Protein AF-A0A968QP87-F1 (afdb_monomer_lite)

pLDDT: mean 80.82, std 15.26, range [32.0, 95.81]

Sequence (183 aa):
MSEYPILHQIPMGIRWLRGIRAMPDRRYKYHGNVSDIGNDGKYAPLLLARSKISSDDSLFDSTKDWFRKQLSTDIDINTGEDSFSRESSYRVMIKHSSQLSYSNIVDTGDGISQVLPIVVAMKSLLFESNPILYIIEQPELHLHPQAHAAVAELMIDVAEKNPIVICWSKHIPKPLYCEFAGL

Radius of gyration: 16.96 Å; chains: 1; bounding box: 47×38×54 Å

Secondary structure (DSSP, 8-state):
--S-GGGGGS-SEEEEE-SSPPPPPSSEE--S--SS--TTSTTHHHHHHHHHHSS--HHHHHHHHHHHHHHSEEEEEEEEE-TT-SSEEEEEEEEETT-SS-EEGGGS-HHHHHHHHHHHHHHHHTT-SS-EEEEEE-TTTT--HHHHHHHHHHHHHHHTTSS-EEEE-SSS-GGGS---S--

Foldseek 3Di:
DDPDPVVQQDAPEEAAAAQAADQDDQKAFLDDDDPACPRRSVCLVNVLVVCVVDPRNQLVVQLQVLCCVQVVKGWDKAWDDDPPDNTIMIFIWMDHNPHPDTDTPNVVDDAVVLQSSLSSRLSSLVVDPGAYAYEYEASVPPYDPSVLVSSVVSNVVSCQVRVHYAYDHDPRDPVRHDPRPDD

Structure (mmCIF, N/CA/C/O backbone):
data_AF-A0A968QP87-F1
#
_entry.id   AF-A0A968QP87-F1
#
loop_
_atom_site.group_PDB
_atom_site.id
_atom_site.type_symbol
_atom_site.label_atom_id
_atom_site.label_alt_id
_atom_site.label_comp_id
_atom_site.label_asym_id
_atom_site.label_entity_id
_atom_site.label_seq_id
_atom_site.pdbx_PDB_ins_code
_atom_site.Cartn_x
_atom_site.Cartn_y
_atom_site.Cartn_z
_atom_site.occupancy
_atom_site.B_iso_or_equiv
_atom_site.auth_seq_id
_atom_site.auth_comp_id
_atom_site.auth_asym_id
_atom_site.auth_atom_id
_atom_site.pdbx_PDB_model_num
ATOM 1 N N . MET A 1 1 ? -22.616 13.647 24.818 1.00 48.00 1 MET A N 1
ATOM 2 C CA . MET A 1 1 ? -22.020 12.294 24.781 1.00 48.00 1 MET A CA 1
ATOM 3 C C . MET A 1 1 ? -23.124 11.338 24.363 1.00 48.00 1 MET A C 1
ATOM 5 O O . MET A 1 1 ? -24.168 11.375 24.992 1.00 48.00 1 MET A O 1
ATOM 9 N N . SER A 1 2 ? -22.949 10.612 23.254 1.00 50.19 2 SER A N 1
ATOM 10 C CA . SER A 1 2 ? -23.949 9.668 22.719 1.00 50.19 2 SER A CA 1
ATOM 11 C C . SER A 1 2 ? -24.259 8.574 23.746 1.00 50.19 2 SER A C 1
ATOM 13 O O . SER A 1 2 ? -23.320 8.019 24.310 1.00 50.19 2 SER A O 1
ATOM 15 N N . GLU A 1 3 ? -25.538 8.248 23.960 1.00 66.06 3 GL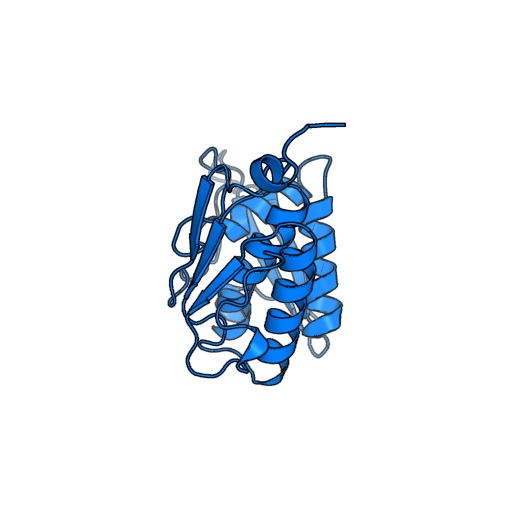U A N 1
ATOM 16 C CA . GLU A 1 3 ? -25.992 7.188 24.884 1.00 66.06 3 GLU A CA 1
ATOM 17 C C . GLU A 1 3 ? -25.501 5.782 24.497 1.00 66.06 3 GLU A C 1
ATOM 19 O O . GLU A 1 3 ? -25.515 4.878 25.328 1.00 66.06 3 GLU A O 1
ATOM 24 N N . TYR A 1 4 ? -25.008 5.593 23.267 1.00 68.25 4 TYR A N 1
ATOM 25 C CA . TYR A 1 4 ? -24.569 4.290 22.765 1.00 68.25 4 TYR A CA 1
ATOM 26 C C . TYR A 1 4 ? -23.222 4.406 22.031 1.00 68.25 4 TYR A C 1
ATOM 28 O O . TYR A 1 4 ? -23.194 4.742 20.844 1.00 68.25 4 TYR A O 1
ATOM 36 N N . PRO A 1 5 ? -22.090 4.140 22.711 1.00 66.06 5 PRO A N 1
ATOM 37 C CA . PRO A 1 5 ? -20.753 4.158 22.109 1.00 66.06 5 PRO A CA 1
ATOM 38 C C . PRO A 1 5 ? -20.589 3.116 20.995 1.00 66.06 5 PRO A C 1
ATOM 40 O O . PRO A 1 5 ? -19.931 3.379 19.995 1.00 66.06 5 PRO A O 1
ATOM 43 N N . ILE A 1 6 ? -21.252 1.965 21.140 1.00 67.38 6 ILE A N 1
ATOM 44 C CA . ILE A 1 6 ? -21.150 0.825 20.221 1.00 67.38 6 ILE A CA 1
ATOM 45 C C . ILE A 1 6 ? -21.696 1.119 18.818 1.00 67.38 6 ILE A C 1
ATOM 47 O O . ILE A 1 6 ? -21.232 0.546 17.839 1.00 67.38 6 ILE A O 1
ATOM 51 N N . LEU A 1 7 ? -22.645 2.055 18.689 1.00 65.44 7 LEU A N 1
ATOM 52 C CA . LEU A 1 7 ? -23.184 2.442 17.382 1.00 65.44 7 LEU A CA 1
ATOM 53 C C . LEU A 1 7 ? -22.127 3.132 16.507 1.00 65.44 7 LEU A C 1
ATOM 55 O O . LEU A 1 7 ? -22.195 3.021 15.289 1.00 65.44 7 LEU A O 1
ATOM 59 N N . HIS A 1 8 ? -21.123 3.775 17.116 1.00 66.00 8 HIS A N 1
ATOM 60 C CA . HIS A 1 8 ? -19.988 4.378 16.402 1.00 66.00 8 HIS A CA 1
ATOM 61 C C . HIS A 1 8 ? -18.958 3.348 15.927 1.00 66.00 8 HIS A C 1
ATOM 63 O O . HIS A 1 8 ? -18.040 3.705 15.200 1.00 66.00 8 HIS A O 1
ATOM 69 N N . GLN A 1 9 ? -19.095 2.084 16.334 1.00 66.81 9 GLN A N 1
ATOM 70 C CA . GLN A 1 9 ? -18.218 0.986 15.923 1.00 66.81 9 GLN A CA 1
ATOM 71 C C . GLN A 1 9 ? -18.847 0.121 14.824 1.00 66.81 9 GLN A C 1
ATOM 73 O O . GLN A 1 9 ? -18.170 -0.743 14.271 1.00 66.81 9 GLN A O 1
ATOM 78 N N . ILE A 1 10 ? -20.123 0.339 14.481 1.00 74.75 10 ILE A N 1
ATOM 79 C CA . ILE A 1 10 ? -20.785 -0.405 13.407 1.00 74.75 10 ILE A CA 1
ATOM 80 C C . ILE A 1 10 ? -20.154 0.005 12.068 1.00 74.75 10 ILE A C 1
ATOM 82 O O . ILE A 1 10 ? -20.135 1.194 11.739 1.00 74.75 10 ILE A O 1
ATOM 86 N N . PRO A 1 11 ? -19.655 -0.954 11.269 1.00 77.62 11 PRO A N 1
ATOM 87 C CA . PRO A 1 11 ? -19.074 -0.639 9.979 1.00 77.62 11 PRO A CA 1
ATOM 88 C C . PRO A 1 11 ? -20.157 -0.143 9.022 1.00 77.62 11 PRO A C 1
ATOM 90 O O . PRO A 1 11 ? -21.176 -0.800 8.815 1.00 77.62 11 PRO A O 1
ATOM 93 N N . MET A 1 12 ? -19.902 1.004 8.395 1.00 82.62 12 MET A N 1
ATOM 94 C CA . MET A 1 12 ? -20.798 1.623 7.410 1.00 82.62 12 MET A CA 1
ATOM 95 C C . MET A 1 12 ? -20.605 1.059 5.995 1.00 82.62 12 MET A C 1
ATOM 97 O O . MET A 1 12 ? -21.329 1.421 5.069 1.00 82.62 12 MET A O 1
ATOM 101 N N . GLY A 1 13 ? -19.631 0.167 5.817 1.00 84.94 13 GLY A N 1
ATOM 102 C CA . GLY A 1 13 ? -19.349 -0.505 4.558 1.00 84.94 13 GLY A CA 1
ATOM 103 C C . GLY A 1 13 ? -18.465 -1.731 4.748 1.00 84.94 13 GLY A C 1
ATOM 104 O O . GLY A 1 13 ? -17.802 -1.887 5.776 1.00 84.94 13 GLY A O 1
ATOM 105 N N . ILE A 1 14 ? -18.461 -2.595 3.734 1.00 86.19 14 ILE A N 1
ATOM 106 C CA . ILE A 1 14 ? -17.627 -3.797 3.676 1.00 86.19 14 ILE A CA 1
ATOM 107 C C . ILE A 1 14 ? -16.732 -3.699 2.443 1.00 86.19 14 ILE A C 1
ATOM 109 O O . ILE A 1 14 ? -17.219 -3.472 1.336 1.00 86.19 14 ILE A O 1
ATOM 113 N N . ARG A 1 15 ? -15.429 -3.896 2.636 1.00 89.62 15 ARG A N 1
ATOM 114 C CA . ARG A 1 15 ? -14.432 -4.024 1.569 1.00 89.62 15 ARG A CA 1
ATOM 115 C C . ARG A 1 15 ? -13.762 -5.388 1.660 1.00 89.62 15 ARG A C 1
ATOM 117 O O . ARG A 1 15 ? -13.636 -5.961 2.739 1.00 89.62 15 ARG A O 1
ATOM 124 N N . TRP A 1 16 ? -13.344 -5.912 0.515 1.00 89.44 16 TRP A N 1
ATOM 125 C CA . TRP A 1 16 ? -12.750 -7.241 0.403 1.00 89.44 16 TRP A CA 1
ATOM 126 C C . TRP A 1 16 ? -11.472 -7.164 -0.414 1.00 89.44 16 TRP A C 1
ATOM 128 O O . TRP A 1 16 ? -11.460 -6.500 -1.442 1.00 89.44 16 TRP A O 1
ATOM 138 N N . LEU A 1 17 ? -10.434 -7.886 -0.007 1.00 91.44 17 LEU A N 1
ATOM 139 C CA . LEU A 1 17 ? -9.216 -8.080 -0.778 1.00 91.44 17 LEU A CA 1
ATOM 140 C C . LEU A 1 17 ? -8.879 -9.575 -0.842 1.00 91.44 17 LEU A C 1
ATOM 142 O O . LEU A 1 17 ? -8.557 -10.198 0.168 1.00 91.44 17 LEU A O 1
ATOM 146 N N . ARG A 1 18 ? -8.991 -10.147 -2.043 1.00 90.31 18 ARG A N 1
ATOM 147 C CA . ARG A 1 18 ? -8.840 -11.583 -2.335 1.00 90.31 18 ARG A CA 1
ATOM 148 C C . ARG A 1 18 ? -7.388 -12.038 -2.277 1.00 90.31 18 ARG A C 1
ATOM 150 O O . ARG A 1 18 ? -6.510 -11.233 -2.545 1.00 90.31 18 ARG A O 1
ATOM 157 N N . GLY A 1 19 ? -7.156 -13.335 -2.045 1.00 85.31 19 GLY A N 1
ATOM 158 C CA . GLY A 1 19 ? -5.829 -13.935 -1.833 1.00 85.31 19 GLY A CA 1
ATOM 159 C C . GLY A 1 19 ? -4.829 -13.734 -2.975 1.00 85.31 19 GLY A C 1
ATOM 160 O O . GLY A 1 19 ? -3.656 -13.474 -2.731 1.00 85.31 19 GLY A O 1
ATOM 161 N N . ILE A 1 20 ? -5.284 -13.772 -4.225 1.00 84.50 20 ILE A N 1
ATOM 162 C CA . ILE A 1 20 ? -4.440 -13.469 -5.387 1.00 84.50 20 ILE A CA 1
ATOM 163 C C . ILE A 1 20 ? -4.719 -12.029 -5.811 1.00 84.50 20 ILE A C 1
ATOM 165 O O . ILE A 1 20 ? -5.860 -11.703 -6.150 1.00 84.50 20 ILE A O 1
ATOM 169 N N . ARG A 1 21 ? -3.688 -11.174 -5.781 1.00 90.50 21 ARG A N 1
ATOM 170 C CA . ARG A 1 21 ? -3.805 -9.770 -6.193 1.00 90.50 21 ARG A CA 1
ATOM 171 C C . ARG A 1 21 ? -3.639 -9.623 -7.702 1.00 90.50 21 ARG A C 1
ATOM 173 O O . ARG A 1 21 ? -2.965 -10.433 -8.344 1.00 90.50 21 ARG A O 1
ATOM 180 N N . ALA A 1 22 ? -4.249 -8.579 -8.254 1.00 91.81 22 ALA A N 1
ATOM 181 C CA . ALA A 1 22 ? -4.124 -8.225 -9.661 1.00 91.81 22 ALA A CA 1
ATOM 182 C C . ALA A 1 22 ? -2.648 -8.066 -10.053 1.00 91.81 22 ALA A C 1
ATOM 184 O O . ALA A 1 22 ? -1.859 -7.465 -9.321 1.00 91.81 22 ALA A O 1
ATOM 185 N N . MET A 1 23 ? -2.282 -8.609 -11.215 1.00 90.25 23 MET A N 1
ATOM 186 C CA . MET A 1 23 ? -0.931 -8.445 -11.741 1.00 90.25 23 MET A CA 1
ATOM 187 C C . MET A 1 23 ? -0.672 -6.970 -12.062 1.00 90.25 23 MET A C 1
ATOM 189 O O . MET A 1 23 ? -1.562 -6.295 -12.585 1.00 90.25 23 MET A O 1
ATOM 193 N N . PRO A 1 24 ? 0.532 -6.460 -11.768 1.00 91.88 24 PRO A N 1
ATOM 194 C CA . PRO A 1 24 ? 0.863 -5.087 -12.085 1.00 91.88 24 PRO A CA 1
ATOM 195 C C . PRO A 1 24 ? 1.026 -4.881 -13.594 1.00 91.88 24 PRO A C 1
ATOM 197 O O . PRO A 1 24 ? 1.678 -5.667 -14.281 1.00 91.88 24 PRO A O 1
ATOM 200 N N . ASP A 1 25 ? 0.533 -3.751 -14.088 1.00 92.12 25 ASP A N 1
ATOM 201 C CA . ASP A 1 25 ? 0.793 -3.296 -15.449 1.00 92.12 25 ASP A CA 1
ATOM 202 C C . ASP A 1 25 ? 2.094 -2.487 -15.531 1.00 92.12 25 ASP A C 1
ATOM 204 O O . ASP A 1 25 ? 2.446 -1.717 -14.633 1.00 92.12 25 ASP A O 1
ATOM 208 N N . ARG A 1 26 ? 2.791 -2.575 -16.675 1.00 92.25 26 ARG A N 1
ATOM 209 C CA . ARG A 1 26 ? 3.947 -1.702 -16.974 1.00 92.25 26 ARG A CA 1
ATOM 210 C C . ARG A 1 26 ? 3.568 -0.221 -16.989 1.00 92.25 26 ARG A C 1
ATOM 212 O O . ARG A 1 26 ? 4.409 0.634 -16.706 1.00 92.25 26 ARG A O 1
ATOM 219 N N . ARG A 1 27 ? 2.342 0.101 -17.396 1.00 92.50 27 ARG A N 1
ATOM 220 C CA . ARG A 1 27 ? 1.839 1.467 -17.523 1.00 92.50 27 ARG A CA 1
ATOM 221 C C . ARG A 1 27 ? 0.345 1.467 -17.241 1.00 92.50 27 ARG A C 1
ATOM 223 O O . ARG A 1 27 ? -0.400 0.727 -17.871 1.00 92.50 27 ARG A O 1
ATOM 230 N N . TYR A 1 28 ? -0.066 2.355 -16.354 1.00 91.75 28 TYR A N 1
ATOM 231 C CA . TYR A 1 28 ? -1.448 2.555 -15.957 1.00 91.75 28 TYR A CA 1
ATOM 232 C C . TYR A 1 28 ? -1.992 3.843 -16.569 1.00 91.75 28 TYR A C 1
ATOM 234 O O . TYR A 1 28 ? -1.238 4.754 -16.928 1.00 91.75 28 TYR A O 1
ATOM 242 N N . LYS A 1 29 ? -3.317 3.935 -16.654 1.00 90.38 29 LYS A N 1
ATOM 243 C CA . LYS A 1 29 ? -4.033 5.127 -17.115 1.00 90.38 29 LYS A CA 1
ATOM 244 C C . LYS A 1 29 ? -4.758 5.788 -15.950 1.00 90.38 29 LYS A C 1
ATOM 246 O O . LYS A 1 29 ? -5.286 5.094 -15.079 1.00 90.38 29 LYS A O 1
ATOM 251 N N . TYR A 1 30 ? -4.839 7.116 -15.954 1.00 86.62 30 TYR A N 1
ATOM 252 C CA . TYR A 1 30 ? -5.708 7.849 -15.031 1.00 86.62 30 TYR A CA 1
ATOM 253 C C . TYR A 1 30 ? -7.165 7.752 -15.495 1.00 86.62 30 TYR A C 1
ATOM 255 O O . TYR A 1 30 ? -7.704 8.685 -16.084 1.00 86.62 30 TYR A O 1
ATOM 263 N N . HIS A 1 31 ? -7.809 6.606 -15.269 1.00 81.56 31 HIS A N 1
ATOM 264 C CA . HIS A 1 31 ? -9.190 6.380 -15.694 1.00 81.56 31 HIS A CA 1
ATOM 265 C C . HIS A 1 31 ? -10.080 5.838 -14.571 1.00 81.56 31 HIS A C 1
ATOM 267 O O . HIS A 1 31 ? -9.640 5.035 -13.753 1.00 81.56 31 HIS A O 1
ATOM 273 N N . GLY A 1 32 ? -11.353 6.250 -14.588 1.00 76.94 32 GLY A N 1
ATOM 274 C CA . GLY A 1 32 ? -12.390 5.826 -13.645 1.00 76.94 32 GLY A CA 1
ATOM 275 C C . GLY A 1 32 ? -12.359 6.604 -12.332 1.00 76.94 32 GLY A C 1
ATOM 276 O O . GLY A 1 32 ? -11.295 6.981 -11.857 1.00 76.94 32 GLY A O 1
ATOM 277 N N . ASN A 1 33 ? -13.520 6.874 -11.731 1.00 81.81 33 ASN A N 1
ATOM 278 C CA . ASN A 1 33 ? -13.575 7.403 -10.370 1.00 81.81 33 ASN A CA 1
ATOM 279 C C . ASN A 1 33 ? -13.697 6.237 -9.387 1.00 81.81 33 ASN A C 1
ATOM 281 O O . ASN A 1 33 ? -14.753 5.617 -9.305 1.00 81.81 33 ASN A O 1
ATOM 285 N N . VAL A 1 34 ? -12.601 5.915 -8.703 1.00 87.31 34 VAL A N 1
ATOM 286 C CA . VAL A 1 34 ? -12.532 4.811 -7.740 1.00 87.31 34 VAL A CA 1
ATOM 287 C C . VAL A 1 34 ? -12.341 5.365 -6.335 1.00 87.31 34 VAL A C 1
ATOM 289 O O . VAL A 1 34 ? -11.561 6.299 -6.139 1.00 87.31 34 VAL A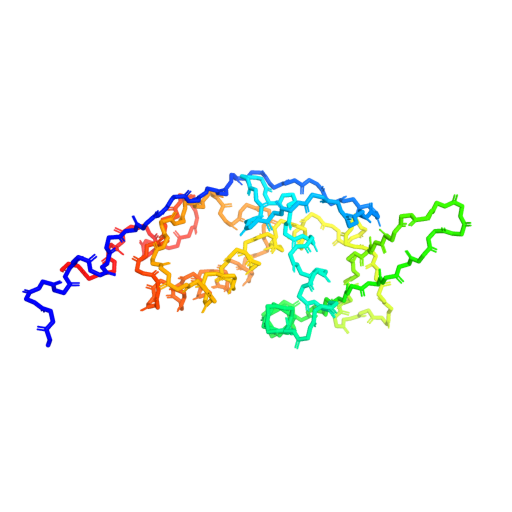 O 1
ATOM 292 N N . SER A 1 35 ? -13.064 4.789 -5.379 1.00 85.56 35 SER A N 1
ATOM 293 C CA . SER A 1 35 ? -12.999 5.123 -3.950 1.00 85.56 35 SER A CA 1
ATOM 294 C C . SER A 1 35 ? -12.284 4.056 -3.118 1.00 85.56 35 SER A C 1
ATOM 296 O O . SER A 1 35 ? -12.028 4.274 -1.941 1.00 85.56 35 SER A O 1
ATOM 298 N N . ASP A 1 36 ? -11.985 2.896 -3.702 1.00 89.25 36 ASP A N 1
ATOM 299 C CA . ASP A 1 36 ? -11.255 1.808 -3.057 1.00 89.25 36 ASP A CA 1
ATOM 300 C C . ASP A 1 36 ? -10.302 1.117 -4.044 1.00 89.25 36 ASP A C 1
ATOM 302 O O . ASP A 1 36 ? -10.205 1.481 -5.220 1.00 89.25 36 ASP A O 1
ATOM 306 N N . ILE A 1 37 ? -9.551 0.138 -3.541 1.00 91.94 37 ILE A N 1
ATOM 307 C CA . ILE A 1 37 ? -8.541 -0.584 -4.319 1.00 91.94 37 ILE A CA 1
ATOM 308 C C . ILE A 1 37 ? -9.124 -1.672 -5.241 1.00 91.94 37 ILE A C 1
ATOM 310 O O . ILE A 1 37 ? -8.378 -2.267 -6.018 1.00 91.94 37 ILE A O 1
ATOM 314 N N . GLY A 1 38 ? -10.433 -1.932 -5.200 1.00 92.56 38 GLY A N 1
ATOM 315 C CA . GLY A 1 38 ? -11.062 -3.089 -5.832 1.00 92.56 38 GLY A CA 1
ATOM 316 C C . GLY A 1 38 ? -10.806 -4.401 -5.080 1.00 92.56 38 GLY A C 1
ATOM 317 O O . GLY A 1 38 ? -9.936 -4.497 -4.218 1.00 92.56 38 GLY A O 1
ATOM 318 N N . ASN A 1 39 ? -11.560 -5.445 -5.432 1.00 92.31 39 ASN A N 1
ATOM 319 C CA . ASN A 1 39 ? -11.529 -6.728 -4.719 1.00 92.31 39 ASN A CA 1
ATOM 320 C C . ASN A 1 39 ? -10.235 -7.544 -4.895 1.00 92.31 39 ASN A C 1
ATOM 322 O O . ASN A 1 39 ? -9.952 -8.445 -4.111 1.00 92.31 39 ASN A O 1
ATOM 326 N N . ASP A 1 40 ? -9.462 -7.249 -5.929 1.00 92.12 40 ASP A N 1
ATOM 327 C CA . ASP A 1 40 ? -8.171 -7.848 -6.263 1.00 92.12 40 ASP A CA 1
ATOM 328 C C . ASP A 1 40 ? -7.009 -6.855 -6.089 1.00 92.12 40 ASP A C 1
ATOM 330 O O . ASP A 1 40 ? -5.854 -7.205 -6.325 1.00 92.12 40 ASP A O 1
ATOM 334 N N . GLY A 1 41 ? -7.290 -5.615 -5.676 1.00 92.94 41 GLY A N 1
ATOM 335 C CA . GLY A 1 41 ? -6.279 -4.577 -5.517 1.00 92.94 41 GLY A CA 1
ATOM 336 C C . GLY A 1 41 ? -5.859 -3.852 -6.794 1.00 92.94 41 GLY A C 1
ATOM 337 O O . GLY A 1 41 ? -4.940 -3.033 -6.732 1.00 92.94 41 GLY A O 1
ATOM 338 N N . LYS A 1 42 ? -6.523 -4.089 -7.936 1.00 93.94 42 LYS A N 1
ATOM 339 C CA . LYS A 1 42 ? -6.171 -3.471 -9.230 1.00 93.94 42 LYS A CA 1
ATOM 340 C C . LYS A 1 42 ? -6.117 -1.941 -9.220 1.00 93.94 42 LYS A C 1
ATOM 342 O O . LYS A 1 42 ? -5.414 -1.348 -10.033 1.00 93.94 42 LYS A O 1
ATOM 347 N N . TYR A 1 43 ? -6.861 -1.287 -8.326 1.00 95.06 43 TYR A N 1
ATOM 348 C CA . TYR A 1 43 ? -6.932 0.173 -8.253 1.00 95.06 43 TYR A CA 1
ATOM 349 C C . TYR A 1 43 ? -5.984 0.784 -7.216 1.00 95.06 43 TYR A C 1
ATOM 351 O O . TYR A 1 43 ? -5.892 2.008 -7.134 1.00 95.06 43 TYR A O 1
ATOM 359 N N . ALA A 1 44 ? -5.226 -0.024 -6.468 1.00 95.31 44 ALA A N 1
ATOM 360 C CA . ALA A 1 44 ? -4.232 0.490 -5.525 1.00 95.31 44 ALA A CA 1
ATOM 361 C C . ALA A 1 44 ? -3.190 1.425 -6.178 1.00 95.31 44 ALA A C 1
ATOM 363 O O . ALA A 1 44 ? -2.962 2.511 -5.636 1.00 95.31 44 ALA A O 1
ATOM 364 N N . PRO A 1 45 ? -2.624 1.106 -7.363 1.00 94.69 45 PRO A N 1
ATOM 365 C CA . PRO A 1 45 ? -1.753 2.034 -8.083 1.00 94.69 45 PRO A CA 1
ATOM 366 C C . PRO A 1 45 ? -2.427 3.372 -8.411 1.00 94.69 45 PRO A C 1
ATOM 368 O O . PRO A 1 45 ? -1.786 4.417 -8.320 1.00 94.69 45 PRO A O 1
ATOM 371 N N . LEU A 1 46 ? -3.720 3.351 -8.753 1.00 93.81 46 LEU A N 1
ATOM 372 C CA . LEU A 1 46 ? -4.475 4.550 -9.122 1.00 93.81 46 LEU A CA 1
ATOM 373 C C . LEU A 1 46 ? -4.712 5.461 -7.923 1.00 93.81 46 LEU A C 1
ATOM 375 O O . LEU A 1 46 ? -4.552 6.672 -8.053 1.00 93.81 46 LEU A O 1
ATOM 379 N N . LEU A 1 47 ? -5.058 4.897 -6.763 1.00 93.75 47 LEU A N 1
ATOM 380 C CA . LEU A 1 47 ? -5.217 5.676 -5.534 1.00 93.75 47 LEU A CA 1
ATOM 381 C C . LEU A 1 47 ? -3.902 6.339 -5.110 1.00 93.75 47 LEU A C 1
ATOM 383 O O . LEU A 1 47 ? -3.898 7.526 -4.790 1.00 93.75 47 LEU A O 1
ATOM 387 N N . LEU A 1 48 ? -2.779 5.617 -5.187 1.00 93.44 48 LEU A N 1
ATOM 388 C CA . LEU A 1 48 ? -1.463 6.193 -4.893 1.00 93.44 48 LEU A CA 1
ATOM 389 C C . LEU A 1 48 ? -1.076 7.300 -5.866 1.00 93.44 48 LEU A C 1
ATOM 391 O O . LEU A 1 48 ? -0.624 8.365 -5.449 1.00 93.44 48 LEU A O 1
ATOM 395 N N . ALA A 1 49 ? -1.261 7.057 -7.162 1.00 92.31 49 ALA A N 1
ATOM 396 C CA . ALA A 1 49 ? -0.945 8.032 -8.192 1.00 92.31 49 ALA A CA 1
ATOM 397 C C . ALA A 1 49 ? -1.802 9.299 -8.059 1.00 92.31 49 ALA A C 1
ATOM 399 O O . ALA A 1 49 ? -1.306 10.404 -8.261 1.00 92.31 49 ALA A O 1
ATOM 400 N N . ARG A 1 50 ? -3.074 9.148 -7.673 1.00 90.88 50 ARG A N 1
ATOM 401 C CA . ARG A 1 50 ? -3.966 10.273 -7.374 1.00 90.88 50 ARG A CA 1
ATOM 402 C C . ARG A 1 50 ? -3.523 11.059 -6.159 1.00 90.88 50 ARG A C 1
ATOM 404 O O . ARG A 1 50 ? -3.487 12.276 -6.269 1.00 90.88 50 ARG A O 1
ATOM 411 N N . SER A 1 51 ? -3.177 10.385 -5.061 1.00 91.56 51 SER A N 1
ATOM 412 C CA . SER A 1 51 ? -2.675 11.061 -3.860 1.00 91.56 51 SER A CA 1
ATOM 413 C C . SER A 1 51 ? -1.473 11.934 -4.212 1.00 91.56 51 SER A C 1
ATOM 415 O O . SER A 1 51 ? -1.548 13.127 -3.973 1.00 91.56 51 SER A O 1
ATOM 417 N N . LYS A 1 52 ? -0.489 11.393 -4.949 1.00 89.81 52 LYS A N 1
ATOM 418 C CA . LYS A 1 52 ? 0.710 12.134 -5.387 1.00 89.81 52 LYS A CA 1
ATOM 419 C C . LYS A 1 52 ? 0.430 13.350 -6.295 1.00 89.81 52 LYS A C 1
ATOM 421 O O . LYS A 1 52 ? 1.232 14.273 -6.389 1.00 89.81 52 LYS A O 1
ATOM 426 N N . ILE A 1 53 ? -0.629 13.293 -7.106 1.00 85.94 53 ILE A N 1
ATOM 427 C CA . ILE A 1 53 ? -0.993 14.398 -8.016 1.00 85.94 53 ILE A CA 1
ATOM 428 C C . ILE A 1 53 ? -1.854 15.436 -7.303 1.00 85.94 53 ILE A C 1
ATOM 430 O O . ILE A 1 53 ? -1.813 16.622 -7.637 1.00 85.94 53 ILE A O 1
ATOM 434 N N . SER A 1 54 ? -2.697 14.983 -6.382 1.00 83.44 54 SER A N 1
ATOM 435 C CA . SER A 1 54 ? -3.518 15.861 -5.567 1.00 83.44 54 SER A CA 1
ATOM 436 C C . SER A 1 54 ? -2.645 16.652 -4.595 1.00 83.44 54 SER A C 1
ATOM 438 O O . SER A 1 54 ? -1.518 16.278 -4.317 1.00 83.44 54 SER A O 1
ATOM 440 N N . SER A 1 55 ? -3.165 17.741 -4.032 1.00 76.44 55 SER A N 1
ATOM 441 C CA . SER A 1 55 ? -2.451 18.468 -2.971 1.00 76.44 55 SER A CA 1
ATOM 442 C C . SER A 1 55 ? -2.347 17.683 -1.653 1.00 76.44 55 SER A C 1
ATOM 444 O O . SER A 1 55 ? -1.720 18.172 -0.717 1.00 76.44 55 SER A O 1
ATOM 446 N N . ASP A 1 56 ? -2.985 16.512 -1.564 1.00 84.19 56 ASP A N 1
ATOM 447 C CA . ASP A 1 56 ? -2.963 15.625 -0.404 1.00 84.19 56 ASP A CA 1
ATOM 448 C C . ASP A 1 56 ? -2.118 14.370 -0.689 1.00 84.19 56 ASP A C 1
ATOM 450 O O . ASP A 1 56 ? -2.605 13.303 -1.084 1.00 84.19 56 ASP A O 1
ATOM 454 N N . ASP A 1 57 ? -0.819 14.515 -0.446 1.00 88.38 57 ASP A N 1
ATOM 455 C CA . ASP A 1 57 ? 0.174 13.451 -0.596 1.00 88.38 57 ASP A CA 1
ATOM 456 C C . ASP A 1 57 ? 0.159 12.447 0.574 1.00 88.38 57 ASP A C 1
ATOM 458 O O . ASP A 1 57 ? 0.963 11.517 0.602 1.00 88.38 57 ASP A O 1
ATOM 462 N N . SER A 1 58 ? -0.753 12.579 1.546 1.00 92.31 58 SER A N 1
ATOM 463 C CA . SER A 1 58 ? -0.711 11.813 2.802 1.00 92.31 58 SER A CA 1
ATOM 464 C C . SER A 1 58 ? -0.751 10.291 2.614 1.00 92.31 58 SER A C 1
ATOM 466 O O . SER A 1 58 ? -0.009 9.557 3.281 1.00 92.31 58 SER A O 1
ATOM 468 N N . LEU A 1 59 ? -1.573 9.784 1.690 1.00 93.94 59 LEU A N 1
ATOM 469 C CA . LEU A 1 59 ? -1.630 8.354 1.378 1.00 93.94 59 LEU A CA 1
ATOM 470 C C . LEU A 1 59 ? -0.348 7.891 0.676 1.00 93.94 59 LEU A C 1
ATOM 472 O O . LEU A 1 59 ? 0.186 6.830 1.015 1.00 93.94 59 LEU A O 1
ATOM 476 N N . PHE A 1 60 ? 0.150 8.673 -0.285 1.00 95.25 60 PHE A N 1
ATOM 477 C CA . PHE A 1 60 ? 1.388 8.364 -0.995 1.00 95.25 60 PHE A CA 1
ATOM 478 C C . PHE A 1 60 ? 2.589 8.346 -0.041 1.00 95.25 60 PHE A C 1
ATOM 480 O O . PHE A 1 60 ? 3.301 7.342 0.013 1.00 95.25 60 PHE A O 1
ATOM 487 N N . ASP A 1 61 ? 2.763 9.389 0.766 1.00 95.06 61 ASP A N 1
ATOM 488 C CA . ASP A 1 61 ? 3.871 9.527 1.710 1.00 95.06 61 ASP A CA 1
ATOM 489 C C . ASP A 1 61 ? 3.820 8.464 2.807 1.00 95.06 61 ASP A C 1
ATOM 491 O O . ASP A 1 61 ? 4.819 7.791 3.063 1.00 95.06 61 ASP A O 1
ATOM 495 N N . SER A 1 62 ? 2.650 8.219 3.407 1.00 94.81 62 SER A N 1
ATOM 496 C CA . SER A 1 62 ? 2.514 7.187 4.444 1.00 94.81 62 SER A CA 1
ATOM 497 C C . SER A 1 62 ? 2.762 5.771 3.914 1.00 94.81 62 SER A C 1
ATOM 499 O O . SER A 1 62 ? 3.298 4.923 4.638 1.00 94.81 62 SER A O 1
ATOM 501 N N . THR A 1 63 ? 2.408 5.507 2.653 1.00 95.81 63 THR A N 1
ATOM 502 C CA . THR A 1 63 ? 2.707 4.239 1.976 1.00 95.81 63 THR A CA 1
ATOM 503 C C . THR A 1 63 ? 4.199 4.132 1.679 1.00 95.81 63 THR A C 1
ATOM 505 O O . THR A 1 63 ? 4.830 3.135 2.033 1.00 95.81 63 THR A O 1
ATOM 508 N N . LYS A 1 64 ? 4.789 5.171 1.082 1.00 95.44 64 LYS A N 1
ATOM 509 C CA . LYS A 1 64 ? 6.215 5.243 0.747 1.00 95.44 64 LYS A CA 1
ATOM 510 C C . LYS A 1 64 ? 7.099 5.059 1.978 1.00 95.44 64 LYS A C 1
ATOM 512 O O . LYS A 1 64 ? 8.042 4.269 1.951 1.00 95.44 64 LYS A O 1
ATOM 517 N N . ASP A 1 65 ? 6.757 5.721 3.077 1.00 95.62 65 ASP A N 1
ATOM 518 C CA . ASP A 1 65 ? 7.456 5.596 4.352 1.00 95.62 65 ASP A CA 1
ATOM 519 C C . ASP A 1 65 ? 7.389 4.183 4.923 1.00 95.62 65 ASP A C 1
ATOM 521 O O . ASP A 1 65 ? 8.388 3.683 5.442 1.00 95.62 65 ASP A O 1
ATOM 525 N N . TRP A 1 66 ? 6.233 3.522 4.824 1.00 95.00 66 TRP A N 1
ATOM 526 C CA . TRP A 1 66 ? 6.095 2.143 5.282 1.00 95.00 66 TRP A CA 1
ATOM 527 C C . TRP A 1 66 ? 7.008 1.205 4.483 1.00 95.00 66 TRP A C 1
ATOM 529 O O . TRP A 1 66 ? 7.763 0.441 5.081 1.00 95.00 66 TRP A O 1
ATOM 539 N N . PHE A 1 67 ? 7.028 1.317 3.150 1.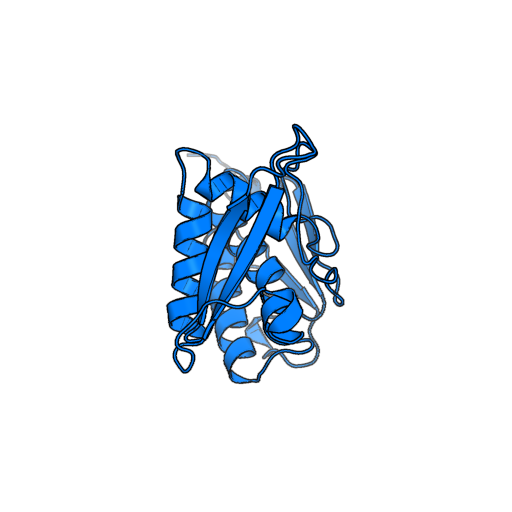00 93.50 67 PHE A N 1
ATOM 540 C CA . PHE A 1 67 ? 7.895 0.490 2.300 1.00 93.50 67 PHE A CA 1
ATOM 541 C C . PHE A 1 67 ? 9.385 0.722 2.577 1.00 93.50 67 PHE A C 1
ATOM 543 O O . PHE A 1 67 ? 10.157 -0.239 2.665 1.00 93.50 67 PHE A O 1
ATOM 550 N N . ARG A 1 68 ? 9.787 1.980 2.791 1.00 93.75 68 ARG A N 1
ATOM 551 C CA . ARG A 1 68 ? 11.172 2.328 3.134 1.00 93.75 68 ARG A CA 1
ATOM 552 C C . ARG A 1 68 ? 11.591 1.727 4.469 1.00 93.75 68 ARG A C 1
ATOM 554 O O . ARG A 1 68 ? 12.666 1.143 4.555 1.00 93.75 68 ARG A O 1
ATOM 561 N N . LYS A 1 69 ? 10.745 1.860 5.494 1.00 93.00 69 LYS A N 1
ATOM 562 C CA . LYS A 1 69 ? 11.039 1.397 6.858 1.00 93.00 69 LYS A CA 1
ATOM 563 C C . LYS A 1 69 ? 11.023 -0.124 6.966 1.00 93.00 69 LYS A C 1
ATOM 565 O O . LYS A 1 69 ? 11.930 -0.692 7.559 1.00 93.00 69 LYS A O 1
ATOM 570 N N . GLN A 1 70 ? 10.014 -0.770 6.386 1.00 91.88 70 GLN A N 1
ATOM 571 C CA . GLN A 1 70 ? 9.759 -2.194 6.609 1.00 91.88 70 GLN A CA 1
ATOM 572 C C . GLN A 1 70 ? 10.443 -3.099 5.587 1.00 91.88 70 GLN A C 1
ATOM 574 O O . GLN A 1 70 ? 10.896 -4.188 5.931 1.00 91.88 70 GLN A O 1
ATOM 579 N N . LEU A 1 71 ? 10.546 -2.653 4.332 1.00 88.44 71 LEU A N 1
ATOM 580 C CA . LEU A 1 71 ? 11.056 -3.466 3.224 1.00 88.44 71 LEU A CA 1
ATOM 581 C C . LEU A 1 71 ? 12.325 -2.891 2.589 1.00 88.44 71 LEU A C 1
ATOM 583 O O . LEU A 1 71 ? 12.743 -3.373 1.539 1.00 88.44 71 LEU A O 1
ATOM 587 N N . SER A 1 72 ? 12.932 -1.851 3.179 1.00 91.12 72 SER A N 1
ATOM 588 C CA . SER A 1 72 ? 14.110 -1.165 2.616 1.00 91.12 72 SER A CA 1
ATOM 589 C C . SER A 1 72 ? 13.935 -0.791 1.138 1.00 91.12 72 SER A C 1
ATOM 591 O O . SER A 1 72 ? 14.881 -0.827 0.349 1.00 91.12 72 SER A O 1
ATOM 593 N N . THR A 1 73 ? 12.700 -0.473 0.751 1.00 91.19 73 THR A N 1
ATOM 594 C CA . THR A 1 73 ? 12.292 -0.294 -0.640 1.00 91.19 73 THR A CA 1
ATOM 595 C C . THR A 1 73 ? 11.639 1.067 -0.798 1.00 91.19 73 THR A C 1
ATOM 597 O O . THR A 1 73 ? 10.746 1.426 -0.039 1.00 91.19 73 THR A O 1
ATOM 600 N N . ASP A 1 74 ? 12.083 1.837 -1.782 1.00 94.12 74 ASP A N 1
ATOM 601 C CA . ASP A 1 74 ? 11.468 3.106 -2.142 1.00 94.12 74 ASP A CA 1
ATOM 602 C C . ASP A 1 74 ? 10.403 2.903 -3.220 1.00 94.12 74 ASP A C 1
ATOM 604 O O . ASP A 1 74 ? 10.599 2.116 -4.152 1.00 94.12 74 ASP A O 1
ATOM 608 N N . ILE A 1 75 ? 9.298 3.637 -3.104 1.00 94.38 75 ILE A N 1
ATOM 609 C CA . ILE A 1 75 ? 8.219 3.659 -4.092 1.00 94.38 75 ILE A CA 1
ATOM 610 C C . ILE A 1 75 ? 8.105 5.060 -4.660 1.00 94.38 75 ILE A C 1
ATOM 612 O O . ILE A 1 75 ? 8.091 6.055 -3.931 1.00 94.38 75 ILE A O 1
ATOM 616 N N . ASP A 1 76 ? 7.971 5.128 -5.977 1.00 94.19 76 ASP A N 1
ATOM 617 C CA . ASP A 1 76 ? 7.661 6.363 -6.662 1.00 94.19 76 ASP A CA 1
ATOM 618 C C . ASP A 1 76 ? 6.645 6.165 -7.787 1.00 94.19 76 ASP A C 1
ATOM 620 O O . ASP A 1 76 ? 6.513 5.084 -8.357 1.00 94.19 76 ASP A O 1
ATOM 624 N N . ILE A 1 77 ? 5.918 7.228 -8.119 1.00 93.06 77 ILE A N 1
ATOM 625 C CA . ILE A 1 77 ? 5.026 7.256 -9.280 1.00 93.06 77 ILE A CA 1
ATOM 626 C C . ILE A 1 77 ? 5.636 8.176 -10.328 1.00 93.06 77 ILE A C 1
ATOM 628 O O . ILE A 1 77 ? 5.751 9.384 -10.113 1.00 93.06 77 ILE A O 1
ATOM 632 N N . ASN A 1 78 ? 6.013 7.607 -11.468 1.00 91.38 78 ASN A N 1
ATOM 633 C CA . ASN A 1 78 ? 6.492 8.373 -12.609 1.00 91.38 78 ASN A CA 1
ATOM 634 C C . ASN A 1 78 ? 5.308 8.689 -13.528 1.00 91.38 78 ASN A C 1
ATOM 636 O O . ASN A 1 78 ? 4.676 7.776 -14.068 1.00 91.38 78 ASN A O 1
ATOM 640 N N . THR A 1 79 ? 4.995 9.973 -13.674 1.00 85.19 79 THR A N 1
ATOM 641 C CA . THR A 1 79 ? 3.961 10.462 -14.581 1.00 85.19 79 THR A CA 1
ATOM 642 C C . THR A 1 79 ? 4.557 10.675 -15.966 1.00 85.19 79 THR A C 1
ATOM 644 O O . THR A 1 79 ? 5.601 11.298 -16.132 1.00 85.19 79 THR A O 1
ATOM 647 N N . GLY A 1 80 ? 3.898 10.121 -16.978 1.00 69.50 80 GLY A N 1
ATOM 648 C CA . GLY A 1 80 ? 4.307 10.278 -18.365 1.00 69.50 80 GLY A CA 1
ATOM 649 C C . GLY A 1 80 ? 3.126 10.713 -19.211 1.00 69.50 80 GLY A C 1
ATOM 650 O O . GLY A 1 80 ? 2.081 10.055 -19.213 1.00 69.50 80 GLY A O 1
ATOM 651 N N . GLU A 1 81 ? 3.308 11.792 -19.961 1.00 61.09 81 GLU A N 1
ATOM 652 C CA . GLU A 1 81 ? 2.438 12.106 -21.087 1.00 61.09 81 GLU A CA 1
ATOM 653 C C . GLU A 1 81 ? 2.835 11.200 -22.250 1.00 61.09 81 GLU A C 1
ATOM 655 O O . GLU A 1 81 ? 4.002 11.147 -22.647 1.00 61.09 81 GLU A O 1
ATOM 660 N N . ASP A 1 82 ? 1.886 10.424 -22.767 1.00 56.25 82 ASP A N 1
ATOM 661 C CA . ASP A 1 82 ? 2.133 9.687 -23.996 1.00 56.25 82 ASP A CA 1
ATOM 662 C C . ASP A 1 82 ? 2.003 10.678 -25.155 1.00 56.25 82 ASP A C 1
ATOM 664 O O . ASP A 1 82 ? 0.928 11.222 -25.395 1.00 56.25 82 ASP A O 1
ATOM 668 N N . SER A 1 83 ? 3.087 10.945 -25.883 1.00 54.28 83 SER A N 1
ATOM 669 C CA . SER A 1 83 ? 3.083 11.952 -26.955 1.00 54.28 83 SER A CA 1
ATOM 670 C C . SER A 1 83 ? 2.072 11.643 -28.074 1.00 54.28 83 SER A C 1
ATOM 672 O O . SER A 1 83 ? 1.743 12.528 -28.860 1.00 54.28 83 SER A O 1
ATOM 674 N N . PHE A 1 84 ? 1.563 10.405 -28.139 1.00 56.69 84 PHE A N 1
ATOM 675 C CA . PHE A 1 84 ? 0.561 9.955 -29.108 1.00 56.69 84 PHE A CA 1
ATOM 676 C C . PHE A 1 84 ? -0.878 9.892 -28.572 1.00 56.69 84 PHE A C 1
ATOM 678 O O . PHE A 1 84 ? -1.813 9.894 -29.373 1.00 56.69 84 PHE A O 1
ATOM 685 N N . SER A 1 85 ? -1.098 9.861 -27.253 1.00 54.66 85 SER A N 1
ATOM 686 C CA . SER A 1 85 ? -2.444 9.843 -26.666 1.00 54.66 85 SER A CA 1
ATOM 687 C C . SER A 1 85 ? -2.593 10.977 -25.663 1.00 54.66 85 SER A C 1
ATOM 689 O O . SER A 1 85 ? -1.833 11.047 -24.708 1.00 54.66 85 SER A O 1
ATOM 691 N N . ARG A 1 86 ? -3.635 11.808 -25.798 1.00 57.97 86 ARG A N 1
ATOM 692 C CA . ARG A 1 86 ? -3.994 12.860 -24.818 1.00 57.97 86 ARG A CA 1
ATOM 693 C C . ARG A 1 86 ? -4.346 12.325 -23.414 1.00 57.97 86 ARG A C 1
ATOM 695 O O . ARG A 1 86 ? -4.788 13.088 -22.562 1.00 57.97 86 ARG A O 1
ATOM 702 N N . GLU A 1 87 ? -4.209 11.024 -23.184 1.00 65.25 87 GLU A N 1
ATOM 703 C CA . GLU A 1 87 ? -4.437 10.385 -21.897 1.00 65.25 87 GLU A CA 1
ATOM 704 C C . GLU A 1 87 ? -3.146 10.409 -21.079 1.00 65.25 87 GLU A C 1
ATOM 706 O O . GLU A 1 87 ? -2.116 9.865 -21.485 1.00 65.25 87 GLU A O 1
ATOM 711 N N . SER A 1 88 ? -3.212 11.021 -19.899 1.00 81.50 88 SER A N 1
ATOM 712 C CA . SER A 1 88 ? -2.129 10.954 -18.930 1.00 81.50 88 SER A CA 1
ATOM 713 C C . SER A 1 88 ? -1.958 9.511 -18.445 1.00 81.50 88 SER A C 1
ATOM 715 O O . SER A 1 88 ? -2.920 8.800 -18.126 1.00 81.50 88 SER A O 1
ATOM 717 N N . SER A 1 89 ? -0.705 9.066 -18.390 1.00 90.31 89 SER A N 1
ATOM 718 C CA . SER A 1 89 ? -0.341 7.732 -17.925 1.00 90.31 89 SER A CA 1
ATOM 719 C C . SER A 1 89 ? 0.631 7.817 -16.758 1.00 90.31 89 SER A C 1
ATOM 721 O O . SER A 1 89 ? 1.278 8.843 -16.526 1.00 90.31 89 SER A O 1
ATOM 723 N N . TYR A 1 90 ? 0.745 6.730 -16.008 1.00 92.19 90 TYR A N 1
ATOM 724 C CA . TYR A 1 90 ? 1.711 6.640 -14.925 1.00 92.19 90 TYR A CA 1
ATOM 725 C C . TYR A 1 90 ? 2.304 5.247 -14.808 1.00 92.19 90 TYR A C 1
ATOM 727 O O . TYR A 1 90 ? 1.767 4.256 -15.309 1.00 92.19 90 TYR A O 1
ATOM 735 N N . ARG A 1 91 ? 3.460 5.184 -14.158 1.00 94.44 91 ARG A N 1
ATOM 736 C CA . ARG A 1 91 ? 4.170 3.948 -13.853 1.00 94.44 91 ARG A CA 1
ATOM 737 C C . ARG A 1 91 ? 4.494 3.926 -12.372 1.00 94.44 91 ARG A C 1
ATOM 739 O O . ARG A 1 91 ? 4.959 4.929 -11.833 1.00 94.44 91 ARG A O 1
ATOM 746 N N . VAL A 1 92 ? 4.274 2.778 -11.744 1.00 94.88 92 VAL A N 1
ATOM 747 C CA . VAL A 1 92 ? 4.744 2.535 -10.382 1.00 94.88 92 VAL A CA 1
ATOM 748 C C . VAL A 1 92 ? 6.186 2.061 -10.474 1.00 94.88 92 VAL A C 1
ATOM 750 O O . VAL A 1 92 ? 6.493 1.075 -11.148 1.00 94.88 92 VAL A O 1
ATOM 753 N N . MET A 1 93 ? 7.064 2.804 -9.824 1.00 95.06 93 MET A N 1
ATOM 754 C CA . MET A 1 93 ? 8.500 2.611 -9.836 1.00 95.06 93 MET A CA 1
ATOM 755 C C . MET A 1 93 ? 8.954 2.192 -8.444 1.00 95.06 93 MET A C 1
ATOM 757 O O . MET A 1 93 ? 8.533 2.763 -7.444 1.00 95.06 93 MET A O 1
ATOM 761 N N . ILE A 1 94 ? 9.833 1.204 -8.390 1.00 94.38 94 ILE A N 1
ATOM 762 C CA . ILE A 1 94 ? 10.346 0.606 -7.165 1.00 94.38 94 ILE A CA 1
ATOM 763 C C . ILE A 1 94 ? 11.868 0.684 -7.192 1.00 94.38 94 ILE A C 1
ATOM 765 O O . ILE A 1 94 ? 12.490 0.431 -8.225 1.00 94.38 94 ILE A O 1
ATOM 769 N N . LYS A 1 95 ? 12.482 1.019 -6.061 1.00 93.62 95 LYS A N 1
ATOM 770 C CA . LYS A 1 95 ? 13.936 0.991 -5.897 1.00 93.62 95 LYS A CA 1
ATOM 771 C C . LYS A 1 95 ? 14.286 0.318 -4.580 1.00 93.62 95 LYS A C 1
ATOM 773 O O . LYS A 1 95 ? 14.043 0.878 -3.516 1.00 93.62 95 LYS A O 1
ATOM 778 N N . HIS A 1 96 ? 14.887 -0.864 -4.645 1.00 89.62 96 HIS A N 1
ATOM 779 C CA . HIS A 1 96 ? 15.433 -1.497 -3.447 1.00 89.62 96 HIS A CA 1
ATOM 780 C C . HIS A 1 96 ? 16.684 -0.738 -2.973 1.00 89.62 96 HIS A C 1
ATOM 782 O O . HIS A 1 96 ? 17.424 -0.197 -3.795 1.00 89.62 96 HIS A O 1
ATOM 788 N N . SER A 1 97 ? 16.958 -0.711 -1.667 1.00 85.38 97 SER A N 1
ATOM 789 C CA . SER A 1 97 ? 18.118 -0.004 -1.090 1.00 85.38 97 SER A CA 1
ATOM 790 C C . SER A 1 97 ? 19.466 -0.446 -1.675 1.00 85.38 97 SER A C 1
ATOM 792 O O . SER A 1 97 ? 20.394 0.353 -1.771 1.00 85.38 97 SER A O 1
ATOM 794 N N . SER A 1 98 ? 19.560 -1.705 -2.108 1.00 84.69 98 SER A N 1
ATOM 795 C CA . SER A 1 98 ? 20.741 -2.279 -2.767 1.00 84.69 98 SER A CA 1
ATOM 796 C C . SER A 1 98 ? 20.890 -1.901 -4.246 1.00 84.69 98 SER A C 1
ATOM 798 O O . SER A 1 98 ? 21.925 -2.188 -4.845 1.00 84.69 98 SER A O 1
ATOM 800 N N . GLN A 1 99 ? 19.878 -1.281 -4.857 1.00 86.44 99 GLN A N 1
ATOM 801 C CA . GLN A 1 99 ? 19.876 -0.890 -6.266 1.00 86.44 99 GLN A CA 1
ATOM 802 C C . GLN A 1 99 ? 20.152 0.610 -6.421 1.00 86.44 99 GLN A C 1
ATOM 804 O O . GLN A 1 99 ? 19.752 1.433 -5.600 1.00 86.44 99 GLN A O 1
ATOM 809 N N . LEU A 1 100 ? 20.805 0.994 -7.521 1.00 85.81 100 LEU A N 1
ATOM 810 C CA . LEU A 1 100 ? 21.109 2.401 -7.813 1.00 85.81 100 LEU A CA 1
ATOM 811 C C . LEU A 1 100 ? 19.942 3.129 -8.497 1.00 85.81 100 LEU A C 1
ATOM 813 O O . LEU A 1 100 ? 19.752 4.332 -8.286 1.00 85.81 100 LEU A O 1
ATOM 817 N N . SER A 1 101 ? 19.122 2.400 -9.253 1.00 89.69 101 SER A N 1
ATOM 818 C CA . SER A 1 101 ? 18.083 2.948 -10.129 1.00 89.69 101 SER A CA 1
ATOM 819 C C . SER A 1 101 ? 16.706 2.370 -9.817 1.00 89.69 101 SER A C 1
ATOM 821 O O . SER A 1 101 ? 16.585 1.267 -9.291 1.00 89.69 101 SER A O 1
ATOM 823 N N . TYR A 1 102 ? 15.670 3.130 -10.165 1.00 93.38 102 TYR A N 1
ATOM 824 C CA . TYR A 1 102 ? 14.289 2.667 -10.109 1.00 93.38 102 TYR A CA 1
ATOM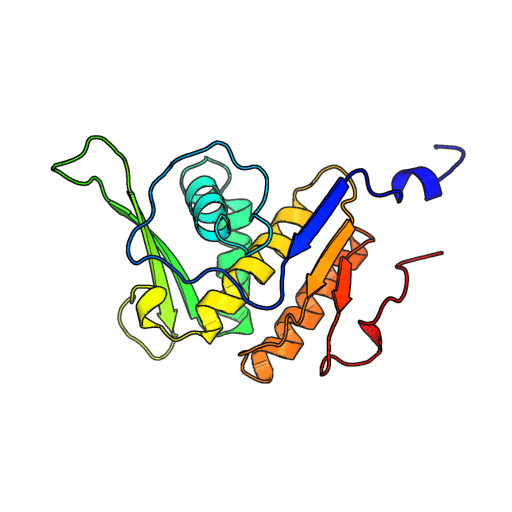 825 C C . TYR A 1 102 ? 13.990 1.686 -11.243 1.00 93.38 102 TYR A C 1
ATOM 827 O O . TYR A 1 102 ? 14.370 1.919 -12.390 1.00 93.38 102 TYR A O 1
ATOM 835 N N . SER A 1 103 ? 13.241 0.640 -10.919 1.00 93.00 103 SER A N 1
ATOM 836 C CA . SER A 1 103 ? 12.700 -0.350 -11.850 1.00 93.00 103 SER A CA 1
ATOM 837 C C . SER A 1 103 ? 11.176 -0.287 -11.842 1.00 93.00 103 SER A C 1
ATOM 839 O O . SER A 1 103 ? 10.572 0.181 -10.879 1.00 93.00 103 SER A O 1
ATOM 841 N N . ASN A 1 104 ? 10.526 -0.721 -12.918 1.00 93.62 104 ASN A N 1
ATOM 842 C CA . ASN A 1 104 ? 9.067 -0.800 -12.931 1.00 93.62 104 ASN A CA 1
ATOM 843 C C . ASN A 1 104 ? 8.602 -1.894 -11.958 1.00 93.62 104 ASN A C 1
ATOM 845 O O . ASN A 1 104 ? 9.242 -2.939 -11.885 1.00 93.62 104 ASN A O 1
ATOM 849 N N . ILE A 1 105 ? 7.492 -1.689 -11.244 1.00 92.81 105 ILE A N 1
ATOM 850 C CA . ILE A 1 105 ? 6.984 -2.668 -10.270 1.00 92.81 105 ILE A CA 1
ATOM 851 C C . ILE A 1 105 ? 6.780 -4.067 -10.875 1.00 92.81 105 ILE A C 1
ATOM 853 O O . ILE A 1 105 ? 7.072 -5.064 -10.220 1.00 92.81 105 ILE A O 1
ATOM 857 N N . VAL A 1 106 ? 6.368 -4.152 -12.143 1.00 91.94 106 VAL A N 1
ATOM 858 C CA . VAL A 1 106 ? 6.186 -5.429 -12.859 1.00 91.94 106 VAL A CA 1
ATOM 859 C C . VAL A 1 106 ? 7.495 -6.196 -13.073 1.00 91.94 106 VAL A C 1
ATOM 861 O O . VAL A 1 106 ? 7.474 -7.406 -13.258 1.00 91.94 106 VAL A O 1
ATOM 864 N N . ASP A 1 107 ? 8.637 -5.509 -13.004 1.00 89.88 107 ASP A N 1
ATOM 865 C CA . ASP A 1 107 ? 9.973 -6.091 -13.153 1.00 89.88 107 ASP A CA 1
ATOM 866 C C . ASP A 1 107 ? 10.616 -6.437 -11.791 1.00 89.88 107 ASP A C 1
ATOM 868 O O . ASP A 1 107 ? 11.714 -6.987 -11.752 1.00 89.88 107 ASP A O 1
ATOM 872 N N . THR A 1 108 ? 9.965 -6.115 -10.663 1.00 79.25 108 THR A N 1
ATOM 873 C CA . THR A 1 108 ? 10.540 -6.272 -9.306 1.00 79.25 108 THR A CA 1
ATOM 874 C C . THR A 1 108 ? 10.229 -7.600 -8.607 1.00 79.25 108 THR A C 1
ATOM 876 O O . THR A 1 108 ? 10.640 -7.808 -7.467 1.00 79.25 108 THR A O 1
ATOM 879 N N . GLY A 1 109 ? 9.572 -8.528 -9.308 1.00 73.69 109 GLY A N 1
ATOM 880 C CA . GLY A 1 109 ? 9.113 -9.807 -8.766 1.00 73.69 109 GLY A CA 1
ATOM 881 C C . GLY A 1 109 ? 7.777 -9.698 -8.022 1.00 73.69 109 GLY A C 1
ATOM 882 O O . GLY A 1 109 ? 7.344 -8.614 -7.625 1.00 73.69 109 GLY A O 1
ATOM 883 N N . ASP A 1 110 ? 7.112 -10.839 -7.835 1.00 67.50 110 ASP A N 1
ATOM 884 C CA . ASP A 1 110 ? 5.705 -10.868 -7.415 1.00 67.50 110 ASP A CA 1
ATOM 885 C C . ASP A 1 110 ? 5.478 -10.276 -6.017 1.00 67.50 110 ASP A C 1
ATOM 887 O O . ASP A 1 110 ? 4.490 -9.576 -5.806 1.00 67.50 110 ASP A O 1
ATOM 891 N N . GLY A 1 111 ? 6.410 -10.468 -5.077 1.00 81.88 111 GLY A N 1
ATOM 892 C CA . GLY A 1 111 ? 6.225 -10.098 -3.669 1.00 81.88 111 GLY A CA 1
ATOM 893 C C . GLY A 1 111 ? 5.816 -8.635 -3.449 1.00 81.88 111 GLY A C 1
ATOM 894 O O . GLY A 1 111 ? 4.790 -8.376 -2.829 1.00 81.88 111 GLY A O 1
ATOM 895 N N . ILE A 1 112 ? 6.553 -7.664 -4.005 1.00 87.06 112 ILE A N 1
ATOM 896 C CA . ILE A 1 112 ? 6.250 -6.229 -3.821 1.00 87.06 112 ILE A CA 1
ATOM 897 C C . ILE A 1 112 ? 4.896 -5.856 -4.433 1.00 87.06 112 ILE A C 1
ATOM 899 O O . ILE A 1 112 ? 4.129 -5.099 -3.834 1.00 87.06 112 ILE A O 1
ATOM 903 N N . SER A 1 113 ? 4.574 -6.424 -5.597 1.00 88.00 113 SER A N 1
ATOM 904 C CA . SER A 1 113 ? 3.292 -6.185 -6.261 1.00 88.00 113 SER A CA 1
ATOM 905 C C . SER A 1 113 ? 2.099 -6.750 -5.483 1.00 88.00 113 SER A C 1
ATOM 907 O O . SER A 1 113 ? 1.027 -6.153 -5.513 1.00 88.00 113 SER A O 1
ATOM 909 N N . GLN A 1 114 ? 2.289 -7.841 -4.730 1.00 87.31 114 GLN A N 1
ATOM 910 C CA . GLN A 1 114 ? 1.256 -8.418 -3.865 1.00 87.31 114 GLN A CA 1
ATOM 911 C C . GLN A 1 114 ? 1.107 -7.645 -2.539 1.00 87.31 114 GLN A C 1
ATOM 913 O O . GLN A 1 114 ? -0.010 -7.515 -2.035 1.00 87.31 114 GLN A O 1
ATOM 918 N N . VAL A 1 115 ? 2.193 -7.072 -1.994 1.00 90.50 115 VAL A N 1
ATOM 919 C CA . VAL A 1 115 ? 2.140 -6.227 -0.778 1.00 90.50 115 VAL A CA 1
ATOM 920 C C . VAL A 1 115 ? 1.453 -4.892 -1.042 1.00 90.50 115 VAL A C 1
ATOM 922 O O . VAL A 1 115 ? 0.706 -4.411 -0.190 1.00 90.50 115 VAL A O 1
ATOM 925 N N . LEU A 1 116 ? 1.715 -4.269 -2.196 1.00 93.56 116 LEU A N 1
ATOM 926 C CA . LEU A 1 116 ? 1.280 -2.899 -2.472 1.00 93.56 116 LEU A CA 1
ATOM 927 C C . LEU A 1 116 ? -0.225 -2.688 -2.227 1.00 93.56 116 LEU A C 1
ATOM 929 O O . LEU A 1 116 ? -0.557 -1.773 -1.472 1.00 93.56 116 LEU A O 1
ATOM 933 N N . PRO A 1 117 ? -1.144 -3.529 -2.741 1.00 93.94 117 PRO A N 1
ATOM 934 C CA . PRO A 1 117 ? -2.564 -3.377 -2.451 1.00 93.94 117 PRO A CA 1
ATOM 935 C C . PRO A 1 117 ? -2.917 -3.475 -0.969 1.00 93.94 117 PRO A C 1
ATOM 937 O O . PRO A 1 117 ? -3.796 -2.751 -0.515 1.00 93.94 117 PRO A O 1
ATOM 940 N N . ILE A 1 118 ? -2.231 -4.329 -0.203 1.00 92.31 118 ILE A N 1
ATOM 941 C CA . ILE A 1 118 ? -2.483 -4.483 1.235 1.00 92.31 118 ILE A CA 1
ATOM 942 C C . ILE A 1 118 ? -2.125 -3.185 1.958 1.00 92.31 118 ILE A C 1
ATOM 944 O O . ILE A 1 118 ? -2.940 -2.649 2.705 1.00 92.31 118 ILE A O 1
ATOM 948 N N . VAL A 1 119 ? -0.935 -2.642 1.698 1.00 93.75 119 VAL A N 1
ATOM 949 C CA . VAL A 1 119 ? -0.471 -1.414 2.359 1.00 93.75 119 VAL A CA 1
ATOM 950 C C . VAL A 1 119 ? -1.349 -0.233 1.976 1.00 93.75 119 VAL A C 1
ATOM 952 O O . VAL A 1 119 ? -1.768 0.512 2.856 1.00 93.75 119 VAL A O 1
ATOM 955 N N . VAL A 1 120 ? -1.686 -0.088 0.691 1.00 94.94 120 VAL A N 1
ATOM 956 C CA . VAL A 1 120 ? -2.568 0.990 0.224 1.00 94.94 120 VAL A CA 1
ATOM 957 C C . VAL A 1 120 ? -3.951 0.876 0.856 1.00 94.94 120 VAL A C 1
ATOM 959 O O . VAL A 1 120 ? -4.472 1.882 1.326 1.00 94.94 120 VAL A O 1
ATOM 962 N N . ALA A 1 121 ? -4.530 -0.328 0.933 1.00 92.19 121 ALA A N 1
ATOM 963 C CA . ALA A 1 121 ? -5.804 -0.539 1.616 1.00 92.19 121 ALA A CA 1
ATOM 964 C C . ALA A 1 121 ? -5.728 -0.120 3.087 1.00 92.19 121 ALA A C 1
ATOM 966 O O . ALA A 1 121 ? -6.525 0.704 3.532 1.00 92.19 121 ALA A O 1
ATOM 967 N N . MET A 1 122 ? -4.747 -0.636 3.825 1.00 91.06 122 MET A N 1
ATOM 968 C CA . MET A 1 122 ? -4.594 -0.365 5.255 1.00 91.06 122 MET A CA 1
ATOM 969 C C . MET A 1 122 ? -4.332 1.114 5.537 1.00 91.06 122 MET A C 1
ATOM 971 O O . MET A 1 122 ? -4.971 1.699 6.407 1.00 91.06 122 MET A O 1
ATOM 975 N N . LYS A 1 123 ? -3.458 1.760 4.759 1.00 92.12 123 LYS A N 1
ATOM 976 C CA . LYS A 1 123 ? -3.212 3.198 4.884 1.00 92.12 123 LYS A CA 1
ATOM 977 C C . LYS A 1 123 ? -4.432 4.022 4.485 1.00 92.12 123 LYS A C 1
ATOM 979 O O . LYS A 1 123 ? -4.726 4.982 5.182 1.00 92.12 123 LYS A O 1
ATOM 984 N N . SER A 1 124 ? -5.182 3.632 3.449 1.00 90.31 124 SER A N 1
ATOM 985 C CA . SER A 1 124 ? -6.400 4.351 3.045 1.00 90.31 124 SER A CA 1
ATOM 986 C C . SER A 1 124 ? -7.450 4.398 4.156 1.00 90.31 124 SER A C 1
ATOM 988 O O . SER A 1 124 ? -8.080 5.433 4.341 1.00 90.31 124 SER A O 1
ATOM 990 N N . LEU A 1 125 ? -7.567 3.333 4.961 1.00 87.50 125 LEU A N 1
ATOM 991 C CA . LEU A 1 125 ? -8.499 3.286 6.091 1.00 87.50 125 LEU A CA 1
ATOM 992 C C . LEU A 1 125 ? -8.190 4.330 7.167 1.00 87.50 125 LEU A C 1
ATOM 994 O O . LEU A 1 125 ? -9.104 4.789 7.841 1.00 87.50 125 LEU A O 1
ATOM 998 N N . LEU A 1 126 ? -6.933 4.756 7.313 1.00 85.81 126 LEU A N 1
ATOM 999 C CA . LEU A 1 126 ? -6.564 5.807 8.270 1.00 85.81 126 LEU A CA 1
ATOM 1000 C C . LEU A 1 126 ? -7.156 7.179 7.917 1.00 85.81 126 LEU A C 1
ATOM 1002 O O . LEU A 1 126 ? -7.182 8.059 8.773 1.00 85.81 126 LEU A O 1
ATOM 1006 N N . PHE A 1 127 ? -7.612 7.352 6.677 1.00 85.75 127 PHE A N 1
ATOM 1007 C CA . PHE A 1 127 ? -8.215 8.583 6.170 1.00 85.75 127 PHE A CA 1
ATOM 1008 C C . PHE A 1 127 ? -9.732 8.455 5.979 1.00 85.75 127 PHE A C 1
ATOM 1010 O O . PHE A 1 127 ? -10.388 9.407 5.556 1.00 85.75 127 PHE A O 1
ATOM 1017 N N . GLU A 1 128 ? -10.307 7.293 6.292 1.00 84.12 128 GLU A N 1
ATOM 1018 C CA . GLU A 1 128 ? -11.751 7.093 6.254 1.00 84.12 128 GLU A CA 1
ATOM 1019 C C . GLU A 1 128 ? -12.399 7.732 7.481 1.00 84.12 128 GLU A C 1
ATOM 1021 O O . GLU A 1 128 ? -11.935 7.590 8.610 1.00 84.12 128 GLU A O 1
ATOM 1026 N N . SER A 1 129 ? -13.499 8.449 7.257 1.00 82.31 129 SER A N 1
ATOM 1027 C CA . SER A 1 129 ? -14.247 9.091 8.348 1.00 82.31 129 SER A CA 1
ATOM 1028 C C . SER A 1 129 ? -15.197 8.132 9.065 1.00 82.31 129 SER A C 1
ATOM 1030 O O . SER A 1 129 ? -15.647 8.432 10.166 1.00 82.31 129 SER A O 1
ATOM 1032 N N . ASN A 1 130 ? -15.531 7.004 8.431 1.00 82.25 130 ASN A N 1
ATOM 1033 C CA . ASN A 1 130 ? -16.451 6.008 8.967 1.00 82.25 130 ASN A CA 1
ATOM 1034 C C . ASN A 1 130 ? -15.735 4.662 9.124 1.00 82.25 130 ASN A C 1
ATOM 1036 O O . ASN A 1 130 ? -14.930 4.316 8.257 1.00 82.25 130 ASN A O 1
ATOM 1040 N N . PRO A 1 131 ? -16.084 3.855 10.142 1.00 79.12 131 PRO A N 1
ATOM 1041 C CA . PRO A 1 131 ? -15.567 2.500 10.260 1.00 79.12 131 PRO A CA 1
ATOM 1042 C C . PRO A 1 131 ? -15.955 1.663 9.035 1.00 79.12 131 PRO A C 1
ATOM 1044 O O . PRO A 1 131 ? -17.113 1.657 8.604 1.00 79.12 131 PRO A O 1
ATOM 1047 N N . ILE A 1 132 ? -14.993 0.925 8.488 1.00 83.75 132 ILE A N 1
ATOM 1048 C CA . ILE A 1 132 ? -15.192 -0.005 7.372 1.00 83.75 132 ILE A CA 1
ATOM 1049 C C . ILE A 1 132 ? -14.722 -1.383 7.816 1.00 83.75 132 ILE A C 1
ATOM 1051 O O . ILE A 1 132 ? -13.608 -1.519 8.313 1.00 83.75 132 ILE A O 1
ATOM 1055 N N . LEU A 1 133 ? -15.551 -2.404 7.587 1.00 84.44 133 LEU A N 1
ATOM 1056 C CA . LEU A 1 133 ? -15.134 -3.795 7.716 1.00 84.44 133 LEU A CA 1
ATOM 1057 C C . LEU A 1 133 ? -14.280 -4.159 6.503 1.00 84.44 133 LEU A C 1
ATOM 1059 O O . LEU A 1 133 ? -14.792 -4.237 5.385 1.00 84.44 133 LEU A O 1
ATOM 1063 N N . TYR A 1 134 ? -12.991 -4.399 6.718 1.00 86.38 134 TYR A N 1
ATOM 1064 C CA . TYR A 1 134 ? -12.085 -4.823 5.659 1.00 86.38 134 TYR A CA 1
ATOM 1065 C C . TYR A 1 134 ? -11.715 -6.297 5.806 1.00 86.38 134 TYR A C 1
ATOM 1067 O O . TYR A 1 134 ? -11.065 -6.683 6.771 1.00 86.38 134 TYR A O 1
ATOM 1075 N N . ILE A 1 135 ? -12.099 -7.122 4.834 1.00 86.50 135 ILE A N 1
ATOM 1076 C CA . ILE A 1 135 ? -11.776 -8.551 4.795 1.00 86.50 135 ILE A CA 1
ATOM 1077 C C . ILE A 1 135 ? -10.567 -8.767 3.884 1.00 86.50 135 ILE A C 1
ATOM 1079 O O . ILE A 1 135 ? -10.600 -8.374 2.719 1.00 86.50 135 ILE A O 1
ATOM 1083 N N . ILE A 1 136 ? -9.506 -9.393 4.393 1.00 86.81 136 ILE A N 1
ATOM 1084 C CA . ILE A 1 136 ? -8.284 -9.676 3.634 1.00 86.81 136 ILE A CA 1
ATOM 1085 C C . ILE A 1 136 ? -7.993 -11.172 3.655 1.00 86.81 136 ILE A C 1
ATOM 1087 O O . ILE A 1 136 ? -7.763 -11.776 4.702 1.00 86.81 136 ILE A O 1
ATOM 1091 N N . GLU A 1 137 ? -7.962 -11.775 2.476 1.00 87.75 137 GLU A N 1
ATOM 1092 C CA . GLU A 1 137 ? -7.566 -13.164 2.294 1.00 87.75 137 GLU A CA 1
ATOM 1093 C C . GLU A 1 137 ? -6.053 -13.283 2.096 1.00 87.75 137 GLU A C 1
ATOM 1095 O O . GLU A 1 137 ? -5.450 -12.547 1.302 1.00 87.75 137 GLU A O 1
ATOM 1100 N N . GLN A 1 138 ? -5.471 -14.254 2.802 1.00 85.50 138 GLN A N 1
ATOM 1101 C CA . GLN A 1 138 ? -4.078 -14.694 2.738 1.00 85.50 138 GLN A CA 1
ATOM 1102 C C . GLN A 1 138 ? -3.093 -13.531 2.535 1.00 85.50 138 GLN A C 1
ATOM 1104 O O . GLN A 1 138 ? -2.375 -13.513 1.533 1.00 85.50 138 GLN A O 1
ATOM 1109 N N . PRO A 1 139 ? -3.075 -12.521 3.427 1.00 81.19 139 PRO A N 1
ATOM 1110 C CA . PRO A 1 139 ? -2.178 -11.376 3.281 1.00 81.19 139 PRO A CA 1
ATOM 1111 C C . PRO A 1 139 ? -0.692 -11.768 3.305 1.00 81.19 139 PRO A C 1
ATOM 1113 O O . PRO A 1 139 ? 0.141 -10.995 2.851 1.00 81.19 139 PRO A O 1
ATOM 1116 N N . GLU A 1 140 ? -0.354 -12.967 3.788 1.00 77.88 140 GLU A N 1
ATOM 1117 C CA . GLU A 1 140 ? 0.994 -13.543 3.748 1.00 77.88 140 GLU A CA 1
ATOM 1118 C C . GLU A 1 140 ? 1.382 -14.186 2.403 1.00 77.88 140 GLU A C 1
ATOM 1120 O O . GLU A 1 140 ? 2.524 -14.604 2.211 1.00 77.88 140 GLU A O 1
ATOM 1125 N N . LEU A 1 141 ? 0.433 -14.358 1.480 1.00 77.88 141 LEU A N 1
ATOM 1126 C CA . LEU A 1 141 ? 0.667 -15.153 0.282 1.00 77.88 141 LEU A CA 1
ATOM 1127 C C . LEU A 1 141 ? 1.748 -14.497 -0.594 1.00 77.88 141 LEU A C 1
ATOM 1129 O O . LEU A 1 141 ? 1.635 -13.339 -0.981 1.00 77.88 141 LEU A O 1
ATOM 1133 N N . HIS A 1 142 ? 2.793 -15.267 -0.914 1.00 75.56 142 HIS A N 1
ATOM 1134 C CA . HIS A 1 142 ? 3.939 -14.867 -1.750 1.00 75.56 142 HIS A CA 1
ATOM 1135 C C . HIS A 1 142 ? 4.841 -13.783 -1.134 1.00 75.56 142 HIS A C 1
ATOM 1137 O O . HIS A 1 142 ? 5.649 -13.168 -1.835 1.00 75.56 142 HIS A O 1
ATOM 1143 N N . LEU A 1 143 ? 4.742 -13.567 0.179 1.00 75.25 143 LEU A N 1
ATOM 1144 C CA . LEU A 1 143 ? 5.588 -12.628 0.899 1.00 75.25 143 LEU A CA 1
ATOM 1145 C C . LEU A 1 143 ? 6.812 -13.313 1.517 1.00 75.25 143 LEU A C 1
ATOM 1147 O O . LEU A 1 143 ? 6.809 -14.492 1.865 1.00 75.25 143 LEU A O 1
ATOM 1151 N N . HIS A 1 144 ? 7.896 -12.550 1.654 1.00 74.88 144 HIS A N 1
ATOM 1152 C CA . HIS A 1 144 ? 9.046 -12.975 2.448 1.00 74.88 144 HIS A CA 1
ATOM 1153 C C . HIS A 1 144 ? 8.663 -12.968 3.943 1.00 74.88 144 HIS A C 1
ATOM 1155 O O . HIS A 1 144 ? 7.934 -12.063 4.356 1.00 74.88 144 HIS A O 1
ATOM 1161 N N . PRO A 1 145 ? 9.188 -13.874 4.793 1.00 72.69 145 PRO A N 1
ATOM 1162 C CA . PRO A 1 145 ? 8.819 -13.943 6.212 1.00 72.69 145 PRO A CA 1
ATOM 1163 C C . PRO A 1 145 ? 8.906 -12.612 6.975 1.00 72.69 145 PRO A C 1
ATOM 1165 O O . PRO A 1 145 ? 8.050 -12.316 7.803 1.00 72.69 145 PRO A O 1
ATOM 1168 N N . GLN A 1 146 ? 9.898 -11.773 6.660 1.00 72.94 146 GLN A N 1
ATOM 1169 C CA . GLN A 1 146 ? 10.040 -10.439 7.259 1.00 72.94 146 GLN A CA 1
ATOM 1170 C C . GLN A 1 146 ? 8.862 -9.504 6.926 1.00 72.94 146 GLN A C 1
ATOM 1172 O O . GLN A 1 146 ? 8.440 -8.717 7.769 1.00 72.94 146 GLN A O 1
ATOM 1177 N N . ALA A 1 147 ? 8.291 -9.616 5.724 1.00 79.00 147 ALA A N 1
ATOM 1178 C CA . ALA A 1 147 ? 7.136 -8.824 5.318 1.00 79.00 147 ALA A CA 1
ATOM 1179 C C . ALA A 1 147 ? 5.843 -9.273 6.024 1.00 79.00 147 ALA A C 1
ATOM 1181 O O . ALA A 1 147 ? 4.944 -8.456 6.193 1.00 79.00 147 ALA A O 1
ATOM 1182 N N . HIS A 1 148 ? 5.749 -10.528 6.488 1.00 82.62 148 HIS A N 1
ATOM 1183 C CA . HIS A 1 148 ? 4.569 -11.011 7.221 1.00 82.62 148 HIS A CA 1
ATOM 1184 C C . HIS A 1 148 ? 4.365 -10.245 8.527 1.00 82.62 148 HIS A C 1
ATOM 1186 O O . HIS A 1 148 ? 3.258 -9.788 8.798 1.00 82.62 148 HIS A O 1
ATOM 1192 N N . ALA A 1 149 ? 5.431 -10.093 9.321 1.00 82.88 149 ALA A N 1
ATOM 1193 C CA . ALA A 1 149 ? 5.376 -9.379 10.593 1.00 82.88 149 ALA A CA 1
ATOM 1194 C C . ALA A 1 149 ? 5.031 -7.897 10.382 1.00 82.88 149 ALA A C 1
ATOM 1196 O O . ALA A 1 149 ? 4.130 -7.380 11.030 1.00 82.88 149 ALA A O 1
ATOM 1197 N N . ALA A 1 150 ? 5.660 -7.249 9.399 1.00 87.31 150 ALA A N 1
ATOM 1198 C CA . ALA A 1 150 ? 5.389 -5.848 9.089 1.00 87.31 150 ALA A CA 1
ATOM 1199 C C . ALA A 1 150 ? 3.943 -5.599 8.622 1.00 87.31 150 ALA A C 1
ATOM 1201 O O . ALA A 1 150 ? 3.340 -4.579 8.961 1.00 87.31 150 ALA A O 1
ATOM 1202 N N . VAL A 1 151 ? 3.379 -6.511 7.822 1.00 87.00 151 VAL A N 1
ATOM 1203 C CA . VAL A 1 151 ? 1.975 -6.434 7.387 1.00 87.00 151 VAL A CA 1
ATOM 1204 C C . VAL A 1 151 ? 1.036 -6.696 8.566 1.00 87.00 151 VAL A C 1
ATOM 1206 O O . VAL A 1 151 ? 0.057 -5.974 8.724 1.00 87.00 151 V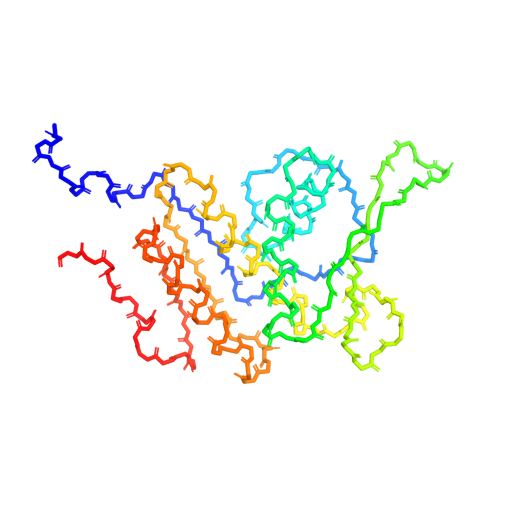AL A O 1
ATOM 1209 N N . ALA A 1 152 ? 1.351 -7.671 9.422 1.00 84.38 152 ALA A N 1
ATOM 1210 C CA . ALA A 1 152 ? 0.615 -7.950 10.654 1.00 84.38 152 ALA A CA 1
ATOM 1211 C C . ALA A 1 152 ? 0.553 -6.731 11.589 1.00 84.38 152 ALA A C 1
ATOM 1213 O O . ALA A 1 152 ? -0.539 -6.341 11.996 1.00 84.38 152 ALA A O 1
ATOM 1214 N N . GLU A 1 153 ? 1.692 -6.096 11.864 1.00 85.75 153 GLU A N 1
ATOM 1215 C CA . GLU A 1 153 ? 1.770 -4.872 12.672 1.00 85.75 153 GLU A CA 1
ATOM 1216 C C . GLU A 1 153 ? 0.952 -3.734 12.054 1.00 85.75 153 GLU A C 1
ATOM 1218 O O . GLU A 1 153 ? 0.147 -3.116 12.742 1.00 85.75 153 GLU A O 1
ATOM 1223 N N . LEU A 1 154 ? 1.064 -3.516 10.737 1.00 88.06 154 LEU A N 1
ATOM 1224 C CA . LEU A 1 154 ? 0.273 -2.492 10.049 1.00 88.06 154 LEU A CA 1
ATOM 1225 C C . LEU A 1 154 ? -1.237 -2.715 10.213 1.00 88.06 154 LEU A C 1
ATOM 1227 O O . LEU A 1 154 ? -1.986 -1.752 10.365 1.00 88.06 154 LEU A O 1
ATOM 1231 N N . MET A 1 155 ? -1.694 -3.965 10.146 1.00 85.12 155 MET A N 1
ATOM 1232 C CA . MET A 1 155 ? -3.110 -4.289 10.314 1.00 85.12 155 MET A CA 1
ATOM 1233 C C . MET A 1 155 ? -3.574 -4.050 11.752 1.00 85.12 155 MET A C 1
ATOM 1235 O O . MET A 1 155 ? -4.670 -3.528 11.934 1.00 85.12 155 MET A O 1
ATOM 1239 N N . ILE A 1 156 ? -2.745 -4.366 12.753 1.00 83.00 156 ILE A N 1
ATOM 1240 C CA . ILE A 1 156 ? -3.033 -4.082 14.169 1.00 83.00 156 ILE A CA 1
ATOM 1241 C C . ILE A 1 156 ? -3.135 -2.567 14.398 1.00 83.00 156 ILE A C 1
ATOM 1243 O O . ILE A 1 156 ? -4.151 -2.101 14.907 1.00 83.00 156 ILE A O 1
ATOM 1247 N N . ASP A 1 157 ? -2.154 -1.793 13.924 1.00 84.25 157 ASP A N 1
ATOM 1248 C CA . ASP A 1 157 ? -2.135 -0.326 14.047 1.00 84.25 157 ASP A CA 1
ATOM 1249 C C . ASP A 1 157 ? -3.389 0.332 13.448 1.00 84.25 157 ASP A C 1
ATOM 1251 O O . ASP A 1 157 ? -3.880 1.359 13.927 1.00 84.25 157 ASP A O 1
ATOM 1255 N N . VAL A 1 158 ? -3.891 -0.228 12.343 1.00 83.69 158 VAL A N 1
ATOM 1256 C CA . VAL A 1 158 ? -5.112 0.248 11.688 1.00 83.69 158 VAL A CA 1
ATOM 1257 C C . VAL A 1 158 ? -6.350 -0.215 12.444 1.00 83.69 158 VAL A C 1
ATOM 1259 O O . VAL A 1 158 ? -7.264 0.591 12.612 1.00 83.69 158 VAL A O 1
ATOM 1262 N N . ALA A 1 159 ? -6.376 -1.458 12.931 1.00 78.38 159 ALA A N 1
ATOM 1263 C CA . ALA A 1 159 ? -7.492 -2.014 13.692 1.00 78.38 159 ALA A CA 1
ATOM 1264 C C . ALA A 1 159 ? -7.759 -1.242 14.995 1.00 78.38 159 ALA A C 1
ATOM 1266 O O . ALA A 1 159 ? -8.913 -1.061 15.370 1.00 78.38 159 ALA A O 1
ATOM 1267 N N . GLU A 1 160 ? -6.724 -0.706 15.648 1.00 76.25 160 GLU A N 1
ATOM 1268 C CA . GLU A 1 160 ? -6.890 0.152 16.832 1.00 76.25 160 GLU A CA 1
ATOM 1269 C C . GLU A 1 160 ? -7.647 1.459 16.535 1.00 76.25 160 GLU A C 1
ATOM 1271 O O . GLU A 1 160 ? -8.301 2.020 17.414 1.00 76.25 160 GLU A O 1
ATOM 1276 N N . LYS A 1 161 ? -7.562 1.961 15.297 1.00 72.38 161 LYS A N 1
ATOM 1277 C CA . LYS A 1 161 ? -8.174 3.234 14.871 1.00 72.38 161 LYS A CA 1
ATOM 1278 C C . LYS A 1 161 ? -9.470 3.042 14.089 1.00 72.38 161 LYS A C 1
ATOM 1280 O O . LYS A 1 161 ? -10.329 3.916 14.104 1.00 72.38 161 LYS A O 1
ATOM 1285 N N . ASN A 1 162 ? -9.598 1.907 13.415 1.00 68.75 162 ASN A N 1
ATOM 1286 C CA . ASN A 1 162 ? -10.752 1.486 12.639 1.00 68.75 162 ASN A CA 1
ATOM 1287 C C . ASN A 1 162 ? -11.064 0.036 13.026 1.00 68.75 162 ASN A C 1
ATOM 1289 O O . ASN A 1 162 ? -10.394 -0.863 12.520 1.00 68.75 162 ASN A O 1
ATOM 1293 N N . PRO A 1 163 ? -12.061 -0.210 13.894 1.00 56.28 163 PRO A N 1
ATOM 1294 C CA . PRO A 1 163 ? -12.154 -1.427 14.711 1.00 56.28 163 PRO A CA 1
ATOM 1295 C C . PRO A 1 163 ? -12.332 -2.761 13.966 1.00 56.28 163 PRO A C 1
ATOM 1297 O O . PRO A 1 163 ? -12.519 -3.790 14.612 1.00 56.28 163 PRO A O 1
ATOM 1300 N N . ILE A 1 164 ? -12.336 -2.797 12.628 1.00 61.59 164 ILE A N 1
ATOM 1301 C CA . ILE A 1 164 ? -12.801 -3.977 11.899 1.00 61.59 164 ILE A CA 1
ATOM 1302 C C . ILE A 1 164 ? -11.949 -4.289 10.660 1.00 61.59 164 ILE A C 1
ATOM 1304 O O . ILE A 1 164 ? -12.332 -4.035 9.520 1.00 61.59 164 ILE A O 1
ATOM 1308 N N . VAL A 1 165 ? -10.809 -4.943 10.885 1.00 61.78 165 VAL A N 1
ATOM 1309 C CA . VAL A 1 165 ? -10.043 -5.643 9.841 1.00 61.78 165 VAL A CA 1
ATOM 1310 C C . VAL A 1 165 ? -10.096 -7.145 10.134 1.00 61.78 165 VAL A C 1
ATOM 1312 O O . VAL A 1 165 ? -9.616 -7.595 11.169 1.00 61.78 165 VAL A O 1
ATOM 1315 N N . ILE A 1 166 ? -10.690 -7.935 9.237 1.00 62.62 166 ILE A N 1
ATOM 1316 C CA . ILE A 1 166 ? -10.786 -9.396 9.356 1.00 62.62 166 ILE A CA 1
ATOM 1317 C C . ILE A 1 166 ? -9.798 -10.036 8.384 1.00 62.62 166 ILE A C 1
ATOM 1319 O O . ILE A 1 166 ? -9.910 -9.873 7.170 1.00 62.62 166 ILE A O 1
ATOM 1323 N N . CYS A 1 167 ? -8.857 -10.814 8.911 1.00 63.59 167 CYS A N 1
ATOM 1324 C CA . CYS A 1 167 ? -7.910 -11.572 8.100 1.00 63.59 167 CYS A CA 1
ATOM 1325 C C . CYS A 1 167 ? -8.273 -13.055 8.069 1.00 63.59 167 CYS A C 1
ATOM 1327 O O . CYS A 1 167 ? -8.492 -13.676 9.108 1.00 63.59 167 CYS A O 1
ATOM 1329 N N . TRP A 1 168 ? -8.256 -13.650 6.878 1.00 57.38 168 TRP A N 1
ATOM 1330 C CA . TRP A 1 168 ? -8.245 -15.101 6.726 1.00 57.38 168 TRP A CA 1
ATOM 1331 C C . TRP A 1 168 ? -6.845 -15.548 6.308 1.00 57.38 168 TRP A C 1
ATOM 1333 O O . TR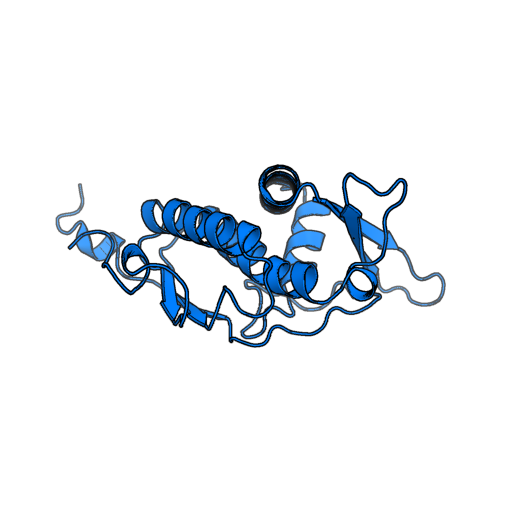P A 1 168 ? -6.417 -15.282 5.187 1.00 57.38 168 TRP A O 1
ATOM 1343 N N . SER A 1 169 ? -6.117 -16.201 7.212 1.00 57.59 169 SER A N 1
ATOM 1344 C CA . SER A 1 169 ? -4.718 -16.603 7.024 1.00 57.59 169 SER A CA 1
ATOM 1345 C C . SER A 1 169 ? -4.526 -18.100 7.294 1.00 57.59 169 SER A C 1
ATOM 1347 O O . SER A 1 169 ? -5.357 -18.722 7.954 1.00 57.59 169 SER A O 1
ATOM 1349 N N . LYS A 1 170 ? -3.438 -18.693 6.783 1.00 55.97 170 LYS A N 1
ATOM 1350 C CA . LYS A 1 170 ? -2.940 -20.017 7.211 1.00 55.97 170 LYS A CA 1
ATOM 1351 C C . LYS A 1 170 ? -1.690 -19.924 8.096 1.00 55.97 170 LYS A C 1
ATOM 1353 O O . LYS A 1 170 ? -1.422 -20.868 8.837 1.00 55.97 170 LYS A O 1
ATOM 1358 N N . HIS A 1 171 ? -0.922 -18.831 8.022 1.00 56.34 171 HIS A N 1
ATOM 1359 C CA . HIS A 1 171 ? 0.416 -18.734 8.636 1.00 56.34 171 HIS A CA 1
ATOM 1360 C C . HIS A 1 171 ? 0.658 -17.494 9.508 1.00 56.34 171 HIS A C 1
ATOM 1362 O O . HIS A 1 171 ? 1.738 -17.365 10.084 1.00 56.34 171 HIS A O 1
ATOM 1368 N N . ILE A 1 172 ? -0.314 -16.592 9.645 1.00 54.25 172 ILE A N 1
ATOM 1369 C CA . ILE A 1 172 ? -0.216 -15.464 10.577 1.00 54.25 172 ILE A CA 1
ATOM 1370 C C . ILE A 1 172 ? -0.507 -15.956 12.007 1.00 54.25 172 ILE A C 1
ATOM 1372 O O . ILE A 1 172 ? -1.346 -16.841 12.176 1.00 54.25 172 ILE A O 1
ATOM 1376 N N . PRO A 1 173 ? 0.185 -15.453 13.049 1.00 49.28 173 PRO A N 1
ATOM 1377 C CA . PRO A 1 173 ? -0.065 -15.844 14.436 1.00 49.28 173 PRO A CA 1
ATOM 1378 C C . PRO A 1 173 ? -1.522 -15.620 14.875 1.00 49.28 173 PRO A C 1
ATOM 1380 O O . PRO A 1 173 ? -2.180 -14.673 14.447 1.00 49.28 173 PRO A O 1
ATOM 1383 N N . LYS A 1 174 ? -1.999 -16.459 15.808 1.00 44.91 174 LYS A N 1
ATOM 1384 C CA . LYS A 1 174 ? -3.366 -16.431 16.364 1.00 44.91 174 LYS A CA 1
ATOM 1385 C C . LYS A 1 174 ? -3.949 -15.057 16.768 1.00 44.91 174 LYS A C 1
ATOM 1387 O O . LYS A 1 174 ? -5.144 -14.915 16.530 1.00 44.91 174 LYS A O 1
ATOM 1392 N N . PRO A 1 175 ? -3.205 -14.055 17.290 1.00 46.59 175 PRO A N 1
ATOM 1393 C CA . PRO A 1 175 ? -3.800 -12.759 17.656 1.00 46.59 175 PRO A CA 1
ATOM 1394 C C . PRO A 1 175 ? -4.442 -11.970 16.499 1.00 46.59 175 PRO A C 1
ATOM 1396 O O . PRO A 1 175 ? -5.146 -11.003 16.751 1.00 46.59 175 PRO A O 1
ATOM 1399 N N . LEU A 1 176 ? -4.240 -12.369 15.237 1.00 47.47 176 LEU A N 1
ATOM 1400 C CA . LEU A 1 176 ? -4.870 -11.738 14.066 1.00 47.47 176 LEU A CA 1
ATOM 1401 C C . LEU A 1 176 ? -6.103 -12.480 13.532 1.00 47.47 176 LEU A C 1
ATOM 1403 O O . LEU A 1 176 ? -6.794 -11.959 12.655 1.00 47.47 176 LEU A O 1
ATOM 1407 N N . TYR A 1 177 ? -6.406 -13.679 14.046 1.00 46.81 177 TYR A N 1
ATOM 1408 C CA . TYR A 1 177 ? -7.667 -14.352 13.737 1.00 46.81 177 TYR A CA 1
ATOM 1409 C C . TYR A 1 177 ? -8.749 -13.775 14.640 1.00 46.81 177 TYR A C 1
ATOM 1411 O O . TYR A 1 177 ? -9.053 -14.334 15.687 1.00 46.81 177 TYR A O 1
ATOM 1419 N N . CYS A 1 178 ? -9.357 -12.678 14.205 1.00 43.25 178 CYS A N 1
ATOM 1420 C CA . CYS A 1 178 ? -10.676 -12.290 14.693 1.00 43.25 178 CYS A CA 1
ATOM 1421 C C . CYS A 1 178 ? -10.792 -12.110 16.220 1.00 43.25 178 CYS A C 1
ATOM 1423 O O . CYS A 1 178 ? -11.791 -12.545 16.796 1.00 43.25 178 CYS A O 1
ATOM 1425 N N . GLU A 1 179 ? -9.847 -11.445 16.886 1.00 34.78 179 GLU A N 1
ATOM 1426 C CA . GLU A 1 179 ? -10.232 -10.763 18.123 1.00 34.78 179 GLU A CA 1
ATOM 1427 C C . GLU A 1 179 ? -10.877 -9.442 17.725 1.00 34.78 179 GLU A C 1
ATOM 1429 O O . GLU A 1 179 ? -10.223 -8.500 17.283 1.00 34.78 179 GLU A O 1
ATOM 1434 N N . PHE A 1 180 ? -12.209 -9.447 17.799 1.00 36.97 180 PHE A N 1
ATOM 1435 C CA . PHE A 1 180 ? -13.041 -8.260 17.889 1.00 36.97 180 PHE A CA 1
ATOM 1436 C C . PHE A 1 180 ? -12.293 -7.195 18.693 1.00 36.97 180 PHE A C 1
ATOM 1438 O O . PHE A 1 180 ? -12.070 -7.376 19.891 1.00 36.97 180 PHE A O 1
ATOM 1445 N N . ALA A 1 181 ? -11.883 -6.107 18.042 1.00 34.31 181 ALA A N 1
ATOM 1446 C CA . ALA A 1 181 ? -11.370 -4.949 18.747 1.00 34.31 181 ALA A CA 1
ATOM 1447 C C . ALA A 1 181 ? -12.528 -4.364 19.574 1.00 34.31 181 ALA A C 1
ATOM 1449 O O . ALA A 1 181 ? -13.336 -3.589 19.071 1.00 34.31 181 ALA A O 1
ATOM 1450 N N . GLY A 1 182 ? -12.622 -4.803 20.830 1.00 36.25 182 GLY A N 1
ATOM 1451 C CA . GLY A 1 182 ? -13.439 -4.211 21.885 1.00 36.25 182 GLY A CA 1
ATOM 1452 C C . GLY A 1 182 ? -14.949 -4.427 21.770 1.00 36.25 182 GLY A C 1
ATOM 1453 O O . GLY A 1 182 ? -15.679 -3.488 21.461 1.00 36.25 182 GLY A O 1
ATOM 1454 N N . LEU A 1 183 ? -15.411 -5.628 22.133 1.00 32.00 183 LEU A N 1
ATOM 1455 C CA . LEU A 1 183 ? -16.635 -5.775 22.933 1.00 32.00 183 LEU A CA 1
ATOM 1456 C C . LEU A 1 183 ? -16.247 -5.924 24.405 1.00 32.00 183 LEU A C 1
ATOM 1458 O O . LEU A 1 183 ? -15.267 -6.659 24.665 1.00 32.00 183 LEU A O 1
#